Protein AF-A0A349A2S7-F1 (afdb_monomer)

Structure (mmCIF, N/CA/C/O backbone):
data_AF-A0A349A2S7-F1
#
_entry.id   AF-A0A349A2S7-F1
#
loop_
_atom_site.group_PDB
_atom_site.id
_atom_site.type_symbol
_atom_site.label_atom_id
_atom_site.label_alt_id
_atom_site.label_comp_id
_atom_site.label_asym_id
_atom_site.label_entity_id
_atom_site.label_seq_id
_atom_site.pdbx_PDB_ins_code
_atom_site.Cartn_x
_atom_site.Cartn_y
_atom_site.Cartn_z
_atom_site.occupancy
_atom_site.B_iso_or_equiv
_atom_site.auth_seq_id
_atom_site.auth_comp_id
_atom_site.auth_asym_id
_atom_site.auth_atom_id
_atom_site.pdbx_PDB_model_num
ATOM 1 N N . MET A 1 1 ? 12.402 12.785 -23.328 1.00 80.06 1 MET A N 1
ATOM 2 C CA . MET A 1 1 ? 13.582 12.104 -22.756 1.00 80.06 1 MET A CA 1
ATOM 3 C C . MET A 1 1 ? 13.090 11.331 -21.548 1.00 80.06 1 MET A C 1
ATOM 5 O O . MET A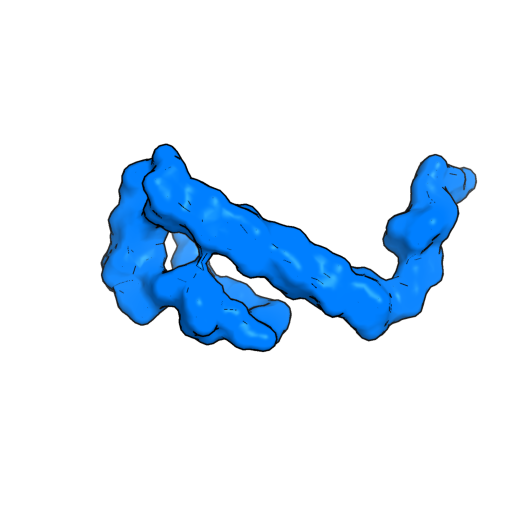 1 1 ? 12.314 11.906 -20.795 1.00 80.06 1 MET A O 1
ATOM 9 N N . ILE A 1 2 ? 13.461 10.059 -21.423 1.00 87.00 2 ILE A N 1
ATOM 10 C CA . ILE A 1 2 ? 13.139 9.224 -20.256 1.00 87.00 2 ILE A CA 1
ATOM 11 C C . ILE A 1 2 ? 14.100 9.614 -19.124 1.00 87.00 2 ILE A C 1
ATOM 13 O O . ILE A 1 2 ? 15.299 9.727 -19.376 1.00 87.00 2 ILE A O 1
ATOM 17 N N . TYR A 1 3 ? 13.585 9.887 -17.921 1.00 91.88 3 TYR A N 1
ATOM 18 C CA . TYR A 1 3 ? 14.395 10.346 -16.781 1.00 91.88 3 TYR A CA 1
ATOM 19 C C . TYR A 1 3 ? 14.980 9.166 -15.991 1.00 91.88 3 TYR A C 1
ATOM 21 O O . TYR A 1 3 ? 16.117 9.218 -15.528 1.00 91.88 3 TYR A O 1
ATOM 29 N N . ASN A 1 4 ? 14.215 8.085 -15.876 1.00 90.50 4 ASN A N 1
ATOM 30 C CA . ASN A 1 4 ? 14.563 6.849 -15.203 1.00 90.50 4 ASN A CA 1
ATOM 31 C C . ASN A 1 4 ? 14.168 5.652 -16.076 1.00 90.50 4 ASN A C 1
ATOM 33 O O . ASN A 1 4 ? 13.056 5.130 -15.995 1.00 90.50 4 ASN A O 1
ATOM 37 N N . GLU A 1 5 ? 15.104 5.224 -16.920 1.00 90.12 5 GLU A N 1
ATOM 38 C CA . GLU A 1 5 ? 14.899 4.140 -17.883 1.00 90.12 5 GLU A CA 1
ATOM 39 C C . GLU A 1 5 ? 14.471 2.832 -17.218 1.00 90.12 5 GLU A C 1
ATOM 41 O O . GLU A 1 5 ? 13.559 2.170 -17.710 1.00 90.12 5 GLU A O 1
ATOM 46 N N . GLU A 1 6 ? 15.047 2.513 -16.059 1.00 89.62 6 GLU A N 1
ATOM 47 C CA . GLU A 1 6 ? 14.753 1.289 -15.318 1.00 89.62 6 GLU A CA 1
ATOM 48 C C . GLU A 1 6 ? 13.276 1.178 -14.931 1.00 89.62 6 GLU A C 1
ATOM 50 O O . GLU A 1 6 ? 12.698 0.117 -15.131 1.00 89.62 6 GLU A O 1
ATOM 55 N N . PHE A 1 7 ? 12.649 2.237 -14.401 1.00 91.44 7 PHE A N 1
ATOM 56 C CA . PHE A 1 7 ? 11.251 2.177 -13.947 1.00 91.44 7 PHE A CA 1
ATOM 57 C C . PHE A 1 7 ? 10.236 2.611 -15.006 1.00 91.44 7 PHE A C 1
ATOM 59 O O . PHE A 1 7 ? 9.106 2.123 -14.995 1.00 91.44 7 PHE A O 1
ATOM 66 N N . GLU A 1 8 ? 10.610 3.519 -15.908 1.00 92.94 8 GLU A N 1
ATOM 67 C CA . GLU A 1 8 ? 9.700 4.054 -16.929 1.00 92.94 8 GLU A CA 1
ATOM 68 C C . GLU A 1 8 ? 9.481 3.083 -18.097 1.00 92.94 8 GLU A C 1
ATOM 70 O O . GLU A 1 8 ? 8.495 3.221 -18.819 1.00 92.94 8 GLU A O 1
ATOM 75 N N . THR A 1 9 ? 10.358 2.086 -18.271 1.00 94.56 9 THR A N 1
ATOM 76 C CA . THR A 1 9 ? 10.274 1.103 -19.369 1.00 94.56 9 THR A CA 1
ATOM 77 C C . THR A 1 9 ? 9.935 -0.319 -18.916 1.00 94.56 9 THR A C 1
ATOM 79 O O . THR A 1 9 ? 9.946 -1.243 -19.732 1.00 94.56 9 THR A O 1
ATOM 82 N N . LEU A 1 10 ? 9.598 -0.519 -17.634 1.00 95.69 10 LEU A N 1
ATOM 83 C CA . LEU A 1 10 ? 9.288 -1.852 -17.110 1.00 95.69 10 LEU A CA 1
ATOM 84 C C . LEU A 1 10 ? 8.149 -2.530 -17.886 1.00 95.69 10 LEU A C 1
ATOM 86 O O . LEU A 1 10 ? 7.116 -1.901 -18.147 1.00 95.69 10 LEU A O 1
ATOM 90 N N . PRO A 1 11 ? 8.264 -3.846 -18.153 1.00 97.12 11 PRO A N 1
ATOM 91 C CA . PRO A 1 11 ? 7.124 -4.645 -18.574 1.00 97.12 11 PRO A CA 1
ATOM 92 C C . PRO A 1 11 ? 5.971 -4.512 -17.574 1.00 97.12 11 PRO A C 1
ATOM 94 O O . PRO A 1 11 ? 6.190 -4.449 -16.360 1.00 97.12 11 PRO A O 1
ATOM 97 N N . ARG A 1 12 ? 4.731 -4.515 -18.080 1.00 96.19 12 ARG A N 1
ATOM 98 C CA . ARG A 1 12 ? 3.520 -4.293 -17.271 1.00 96.19 12 ARG A CA 1
ATOM 99 C C . ARG A 1 12 ? 3.451 -5.207 -16.046 1.00 96.19 12 ARG A C 1
ATOM 101 O O . ARG A 1 12 ? 3.222 -4.719 -14.947 1.00 96.19 12 ARG A O 1
ATOM 108 N N . GLU A 1 13 ? 3.711 -6.496 -16.231 1.00 96.38 13 GLU A N 1
ATOM 109 C CA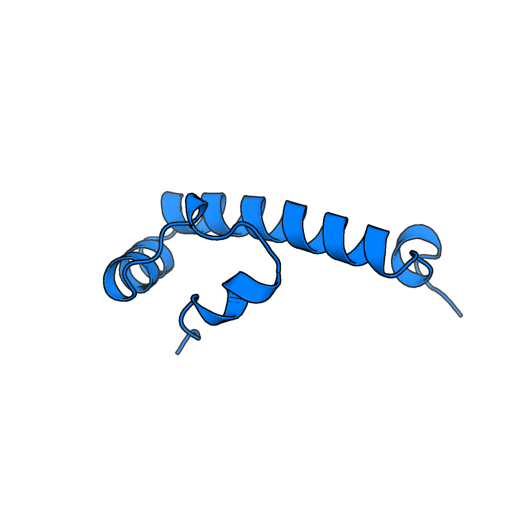 . GLU A 1 13 ? 3.657 -7.503 -15.164 1.00 96.38 13 GLU A CA 1
ATO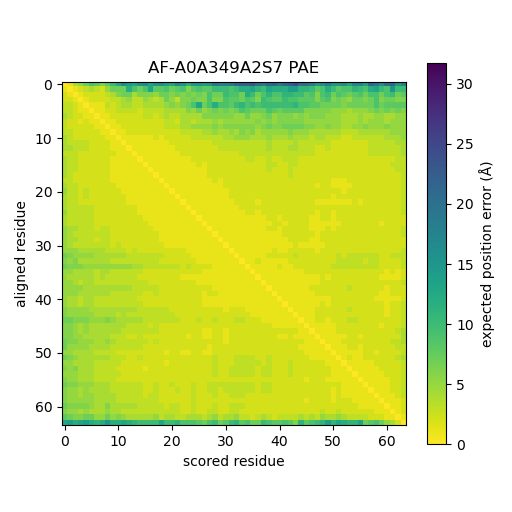M 110 C C . GLU A 1 13 ? 4.683 -7.232 -14.052 1.00 96.38 13 GLU A C 1
ATOM 112 O O . GLU A 1 13 ? 4.386 -7.358 -12.864 1.00 96.38 13 GLU A O 1
ATOM 117 N N . VAL A 1 14 ? 5.889 -6.789 -14.425 1.00 96.94 14 VAL A N 1
ATOM 118 C CA . VAL A 1 14 ? 6.954 -6.450 -13.469 1.00 96.94 14 VAL A CA 1
ATOM 119 C C . VAL A 1 14 ? 6.588 -5.187 -12.691 1.00 96.94 14 VAL A C 1
ATOM 121 O O . VAL A 1 14 ? 6.784 -5.124 -11.474 1.00 96.94 14 VAL A O 1
ATOM 124 N N . LEU A 1 15 ? 6.012 -4.193 -13.373 1.00 96.62 15 LEU A N 1
ATOM 125 C CA . LEU A 1 15 ? 5.530 -2.969 -12.741 1.00 96.62 15 LEU A CA 1
ATOM 126 C C . LEU A 1 15 ? 4.412 -3.261 -11.731 1.00 96.62 15 LEU A C 1
ATOM 128 O O . LEU A 1 15 ? 4.446 -2.736 -10.620 1.00 96.62 15 LEU A O 1
ATOM 132 N N . GLU A 1 16 ? 3.457 -4.118 -12.083 1.00 96.88 16 GLU A N 1
ATOM 133 C CA . GLU A 1 16 ? 2.352 -4.513 -11.204 1.00 96.88 16 GLU A CA 1
ATOM 134 C C . GLU A 1 16 ? 2.841 -5.285 -9.972 1.00 96.88 16 GLU A C 1
ATOM 136 O O . GLU A 1 16 ? 2.441 -4.972 -8.847 1.00 96.88 16 GLU A O 1
ATOM 141 N N . ALA A 1 17 ? 3.778 -6.222 -10.140 1.00 96.62 17 ALA A N 1
ATOM 142 C CA . ALA A 1 17 ? 4.404 -6.920 -9.017 1.00 96.62 17 ALA A CA 1
ATOM 143 C C . ALA A 1 17 ? 5.140 -5.949 -8.073 1.00 96.62 17 ALA A C 1
ATOM 145 O O . ALA A 1 17 ? 5.030 -6.051 -6.845 1.00 96.62 17 ALA A O 1
ATOM 146 N N . LEU A 1 18 ? 5.857 -4.966 -8.632 1.00 96.81 18 LEU A N 1
ATOM 147 C CA . LEU A 1 18 ? 6.535 -3.930 -7.853 1.00 96.81 18 LEU A CA 1
ATOM 148 C C . LEU A 1 18 ? 5.539 -3.032 -7.107 1.00 96.81 18 LEU A C 1
ATOM 150 O O . LEU A 1 18 ? 5.742 -2.740 -5.924 1.00 96.81 18 LEU A O 1
ATOM 154 N N . GLN A 1 19 ? 4.467 -2.605 -7.776 1.00 97.38 19 GLN A N 1
ATOM 155 C CA . GLN A 1 19 ? 3.391 -1.817 -7.177 1.00 97.38 19 GLN A CA 1
ATOM 156 C C . GLN A 1 19 ? 2.737 -2.574 -6.023 1.00 97.38 19 GLN A C 1
ATOM 158 O O . GLN A 1 19 ? 2.599 -2.011 -4.939 1.00 97.38 19 GLN A O 1
ATOM 163 N N . PHE A 1 20 ? 2.415 -3.855 -6.211 1.00 97.94 20 PHE A N 1
ATOM 164 C CA . PHE A 1 20 ? 1.802 -4.684 -5.178 1.00 97.94 20 PHE A CA 1
ATOM 165 C C . PHE A 1 20 ? 2.712 -4.849 -3.955 1.00 97.94 20 PHE A C 1
ATOM 167 O O . PHE A 1 20 ? 2.285 -4.626 -2.820 1.00 97.94 20 PHE A O 1
ATOM 174 N N . LYS A 1 21 ? 4.000 -5.145 -4.175 1.00 97.31 21 LYS A N 1
ATOM 175 C CA . LYS A 1 21 ? 4.992 -5.244 -3.094 1.00 97.31 21 LYS A CA 1
ATOM 176 C C . LYS A 1 21 ? 5.076 -3.951 -2.281 1.00 97.31 21 LYS A C 1
ATOM 178 O O . LYS A 1 21 ? 5.072 -3.989 -1.050 1.00 97.31 21 LYS A O 1
ATOM 183 N N . ARG A 1 22 ? 5.152 -2.800 -2.956 1.00 97.69 22 ARG A N 1
ATOM 184 C CA . ARG A 1 22 ? 5.220 -1.486 -2.295 1.00 97.69 22 ARG A CA 1
ATOM 185 C C . ARG A 1 22 ? 3.915 -1.148 -1.577 1.00 97.69 22 ARG A C 1
ATOM 187 O O . ARG A 1 22 ? 3.964 -0.638 -0.460 1.00 97.69 22 ARG A O 1
ATOM 194 N N . LEU A 1 23 ? 2.770 -1.473 -2.174 1.00 97.81 23 LEU A N 1
ATOM 195 C CA . LEU A 1 23 ? 1.460 -1.294 -1.557 1.00 97.81 23 LEU A CA 1
ATOM 196 C C . LEU A 1 23 ? 1.379 -2.048 -0.226 1.00 97.81 23 LEU A C 1
ATOM 198 O O . LEU A 1 23 ? 1.073 -1.429 0.788 1.00 97.81 23 LEU A O 1
ATOM 202 N N . GLN A 1 24 ? 1.719 -3.340 -0.195 1.00 97.50 24 GLN A N 1
ATOM 203 C CA . GLN A 1 24 ? 1.696 -4.121 1.047 1.00 97.50 24 GLN A CA 1
ATOM 204 C C . GLN A 1 24 ? 2.581 -3.510 2.141 1.00 97.50 24 GLN A C 1
ATOM 206 O O . GLN A 1 24 ? 2.146 -3.377 3.284 1.00 97.50 24 GLN A O 1
ATOM 211 N N . GLN A 1 25 ? 3.796 -3.075 1.796 1.00 98.19 25 GLN A N 1
ATOM 212 C CA . GLN A 1 25 ? 4.694 -2.414 2.749 1.00 98.19 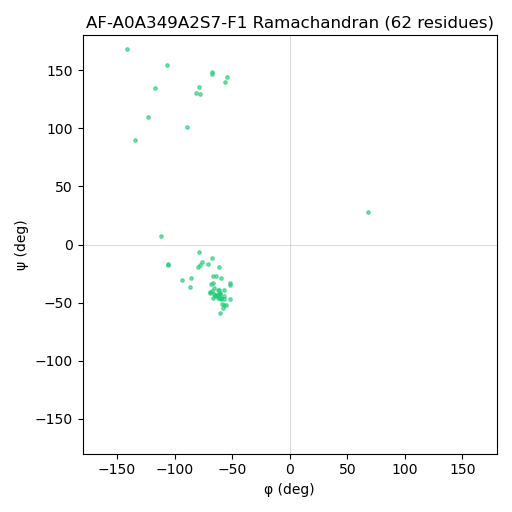25 GLN A CA 1
ATOM 213 C C . GLN A 1 25 ? 4.083 -1.130 3.324 1.00 98.19 25 GLN A C 1
ATOM 215 O O . GLN A 1 25 ? 4.167 -0.885 4.530 1.00 98.19 25 GLN A O 1
ATOM 220 N N . VAL A 1 26 ? 3.450 -0.316 2.476 1.00 98.06 26 VAL A N 1
ATOM 221 C CA . VAL A 1 26 ? 2.789 0.922 2.904 1.00 98.06 26 VAL A CA 1
ATOM 222 C C . VAL A 1 26 ? 1.589 0.617 3.792 1.00 98.06 26 VAL A C 1
ATOM 224 O O . VAL A 1 26 ? 1.482 1.229 4.852 1.00 98.06 26 VAL A O 1
ATOM 227 N N . LEU A 1 27 ? 0.733 -0.335 3.413 1.00 97.75 27 LEU A N 1
ATOM 228 C CA . LEU A 1 27 ? -0.451 -0.714 4.187 1.00 97.75 27 LEU A CA 1
ATOM 229 C C . LEU A 1 27 ? -0.082 -1.222 5.579 1.00 97.75 27 LEU A C 1
ATOM 231 O O . LEU A 1 27 ? -0.659 -0.764 6.562 1.00 97.75 27 LEU A O 1
ATOM 235 N N . GLN A 1 28 ? 0.917 -2.103 5.676 1.00 98.12 28 GLN A N 1
ATOM 236 C CA . GLN A 1 28 ? 1.426 -2.571 6.966 1.00 98.12 28 GLN A CA 1
ATOM 237 C C . GLN A 1 28 ? 1.931 -1.393 7.799 1.00 98.12 28 GLN A C 1
ATOM 239 O O . GLN A 1 28 ? 1.502 -1.197 8.934 1.00 98.12 28 GLN A O 1
ATOM 244 N N . ARG A 1 29 ? 2.793 -0.549 7.221 1.00 98.44 29 ARG A N 1
ATOM 245 C CA . ARG A 1 29 ? 3.350 0.602 7.935 1.00 98.44 29 ARG A CA 1
ATOM 246 C C . ARG A 1 29 ? 2.252 1.528 8.451 1.00 98.44 29 ARG A C 1
ATOM 248 O O . ARG A 1 29 ? 2.229 1.814 9.641 1.00 98.44 29 ARG A O 1
ATOM 255 N N . VAL A 1 30 ? 1.353 1.995 7.584 1.00 98.00 30 VAL A N 1
ATOM 256 C CA . VAL A 1 30 ? 0.356 3.008 7.960 1.00 98.00 30 VAL A CA 1
ATOM 257 C C . VAL A 1 30 ? -0.679 2.476 8.943 1.00 98.00 30 VAL A C 1
ATOM 259 O O . VAL A 1 30 ? -1.096 3.214 9.830 1.00 98.00 30 VAL A O 1
ATOM 262 N N . TYR A 1 31 ? -1.042 1.197 8.847 1.00 98.00 31 TYR A N 1
ATOM 263 C CA . TYR A 1 31 ? -1.961 0.572 9.789 1.00 98.00 31 TYR A CA 1
ATOM 264 C C . TYR A 1 31 ? -1.366 0.497 11.205 1.00 98.00 31 TYR A C 1
ATOM 266 O O . TYR A 1 31 ? -2.073 0.728 12.185 1.00 98.00 31 TYR A O 1
ATOM 274 N N . HIS A 1 32 ? -0.059 0.235 11.331 1.00 98.00 32 HIS A N 1
ATOM 275 C CA . HIS A 1 32 ? 0.601 0.124 12.638 1.00 98.00 32 HIS A CA 1
ATOM 276 C C . HIS A 1 32 ? 1.073 1.464 13.212 1.00 98.00 32 HIS A C 1
ATOM 278 O O . HIS A 1 32 ? 1.130 1.606 14.432 1.00 98.00 32 HIS A O 1
ATOM 284 N N . THR A 1 33 ? 1.407 2.452 12.375 1.00 98.38 33 THR A N 1
ATOM 285 C CA . THR A 1 33 ? 2.008 3.715 12.845 1.00 98.38 33 THR A CA 1
ATOM 286 C C . THR A 1 33 ? 1.066 4.913 12.827 1.00 98.38 33 THR A C 1
ATOM 288 O O . THR A 1 33 ? 1.345 5.907 13.496 1.00 98.38 33 THR A O 1
ATOM 291 N N . VAL A 1 34 ? -0.053 4.852 12.096 1.00 98.19 34 VAL A N 1
ATOM 292 C CA . VAL A 1 34 ? -0.959 5.994 11.925 1.00 98.19 34 VAL A CA 1
ATOM 293 C C . VAL A 1 34 ? -2.366 5.636 12.387 1.00 98.19 34 VAL A C 1
ATOM 295 O O . VAL A 1 34 ? -3.110 4.911 11.728 1.00 98.19 34 VAL A O 1
ATOM 298 N N . GLY A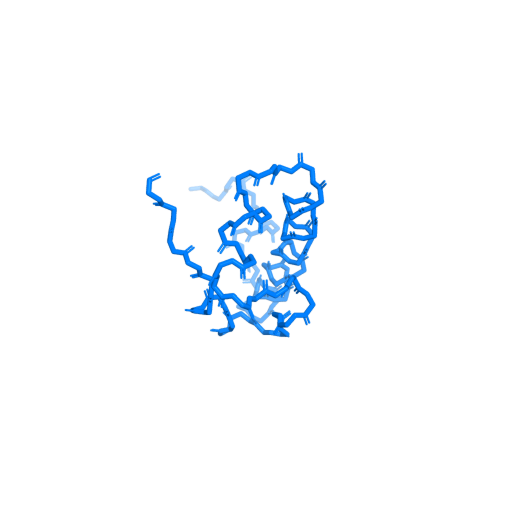 1 35 ? -2.776 6.228 13.512 1.00 97.69 35 GLY A N 1
ATOM 299 C CA . GLY A 1 35 ? -4.080 5.955 14.120 1.00 97.69 35 GLY A CA 1
ATOM 300 C C . GLY A 1 35 ? -5.278 6.269 13.217 1.00 97.69 35 GLY A C 1
ATOM 301 O O . GLY A 1 35 ? -6.305 5.612 13.344 1.00 97.69 35 GLY A O 1
ATOM 302 N N . PHE A 1 36 ? -5.154 7.233 12.295 1.00 97.56 36 PHE A N 1
ATOM 303 C CA . PHE A 1 36 ? -6.183 7.501 11.286 1.00 97.56 36 PHE A CA 1
ATOM 304 C C . PHE A 1 36 ? -6.427 6.271 10.401 1.00 97.56 36 PHE A C 1
ATOM 306 O O . PHE A 1 36 ? -7.526 5.730 10.429 1.00 97.56 36 PHE A O 1
ATOM 313 N N . TYR A 1 37 ? -5.397 5.768 9.708 1.00 97.94 37 TYR A N 1
ATOM 314 C CA . TYR A 1 37 ? -5.533 4.613 8.812 1.00 97.94 37 TYR A CA 1
ATOM 315 C C . TYR A 1 37 ? -5.972 3.352 9.545 1.00 97.94 37 TYR A C 1
ATOM 317 O O . TYR A 1 37 ? -6.825 2.633 9.036 1.00 97.94 37 TYR A O 1
ATOM 325 N N . ARG A 1 38 ? -5.464 3.116 10.762 1.00 97.81 38 ARG A N 1
ATOM 326 C CA . ARG A 1 38 ? -5.936 2.003 11.592 1.00 97.81 38 ARG A CA 1
ATOM 327 C C . ARG A 1 38 ? -7.448 2.059 11.806 1.00 97.81 38 ARG A C 1
ATOM 329 O O . ARG A 1 38 ? -8.131 1.085 11.522 1.00 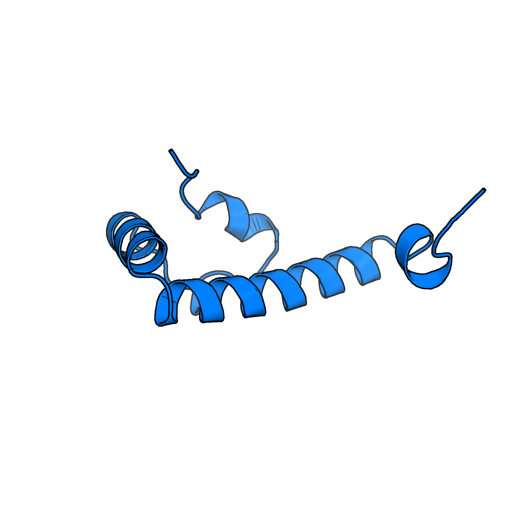97.81 38 ARG A O 1
ATOM 336 N N . ARG A 1 39 ? -7.977 3.204 12.254 1.00 97.56 39 ARG A N 1
ATOM 337 C CA . ARG A 1 39 ? -9.420 3.373 12.496 1.00 97.56 39 ARG A CA 1
ATOM 338 C C . ARG A 1 39 ? -10.239 3.242 11.216 1.00 97.56 39 ARG A C 1
ATOM 340 O O . ARG A 1 39 ? -11.272 2.587 11.240 1.00 97.56 39 ARG A O 1
ATOM 347 N N . THR A 1 40 ? -9.788 3.842 10.118 1.00 97.50 40 THR A N 1
ATOM 348 C CA . THR A 1 40 ? -10.510 3.798 8.840 1.00 97.50 40 THR A CA 1
ATOM 349 C C . THR A 1 40 ? -10.552 2.374 8.276 1.00 97.50 40 THR A C 1
ATOM 351 O O . THR A 1 40 ? -11.601 1.925 7.8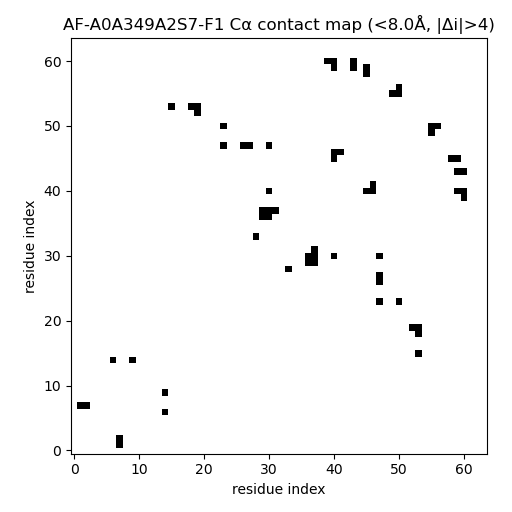24 1.00 97.50 40 THR A O 1
ATOM 354 N N . PHE A 1 41 ? -9.442 1.634 8.347 1.00 97.19 41 PHE A N 1
ATOM 355 C CA . PHE A 1 41 ? -9.377 0.245 7.883 1.00 97.19 41 PHE A CA 1
ATOM 356 C C . PHE A 1 41 ? -10.189 -0.689 8.788 1.00 97.19 41 PHE A C 1
ATOM 358 O O . PHE A 1 41 ? -10.949 -1.514 8.286 1.00 97.19 41 PHE A O 1
ATOM 365 N N . ASP A 1 42 ? -10.110 -0.499 10.109 1.00 96.94 42 ASP A N 1
ATOM 366 C CA . ASP A 1 42 ? -10.909 -1.248 11.083 1.00 96.94 42 ASP A CA 1
ATOM 367 C C . ASP A 1 42 ? -12.413 -1.022 10.879 1.00 96.94 42 ASP A C 1
ATOM 369 O O . ASP A 1 42 ? -13.180 -1.982 10.896 1.00 96.94 42 ASP A O 1
ATOM 373 N N . ALA A 1 43 ? -12.835 0.220 10.621 1.00 96.88 43 ALA A N 1
ATOM 374 C CA . ALA A 1 43 ? -14.229 0.556 10.333 1.00 96.88 43 ALA A CA 1
ATOM 375 C C . ALA A 1 43 ? -14.724 -0.044 9.006 1.00 96.88 43 ALA A C 1
ATOM 377 O O . ALA A 1 43 ? -15.886 -0.428 8.905 1.00 96.88 43 ALA A O 1
ATOM 378 N N 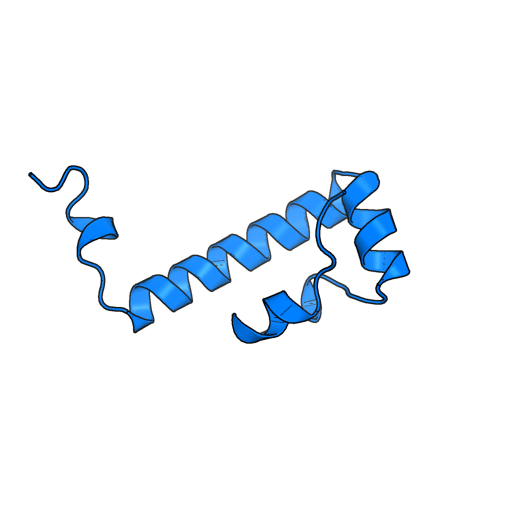. ALA A 1 44 ? -13.844 -0.158 8.006 1.00 95.88 44 ALA A N 1
ATOM 379 C CA . ALA A 1 44 ? -14.131 -0.837 6.744 1.00 95.88 44 ALA A CA 1
ATOM 380 C C . ALA A 1 44 ? -14.040 -2.375 6.843 1.00 95.88 44 ALA A C 1
ATOM 382 O O . ALA A 1 44 ? -14.358 -3.067 5.879 1.00 95.88 44 ALA A O 1
ATOM 383 N N . GLY A 1 45 ? -13.601 -2.923 7.984 1.00 97.06 45 GLY A N 1
ATOM 384 C CA . GLY A 1 45 ? -13.436 -4.364 8.179 1.00 97.06 45 GLY A CA 1
ATOM 385 C C . GLY A 1 45 ? -12.315 -4.981 7.336 1.00 97.06 45 GLY A C 1
ATOM 386 O O . GLY A 1 45 ? -12.398 -6.156 6.988 1.00 97.06 45 GLY A O 1
ATOM 387 N N . VAL A 1 46 ? -11.282 -4.205 6.992 1.00 96.94 46 VAL A N 1
ATOM 388 C CA . VAL A 1 46 ? -10.157 -4.649 6.154 1.00 96.94 46 VAL A CA 1
ATOM 389 C C . VAL A 1 46 ? -8.855 -4.583 6.944 1.00 96.94 46 VAL A C 1
ATOM 391 O O . VAL A 1 46 ? -8.557 -3.587 7.601 1.00 96.94 46 VAL A O 1
ATOM 394 N N . LYS A 1 47 ? -8.041 -5.634 6.860 1.00 96.38 47 LYS A N 1
ATOM 395 C CA . LYS A 1 47 ? -6.663 -5.669 7.360 1.00 96.38 47 LYS A CA 1
ATOM 396 C C . LYS A 1 47 ? -5.670 -5.631 6.198 1.00 96.38 47 LYS A C 1
ATOM 398 O O . LYS A 1 47 ? -5.989 -6.098 5.107 1.00 96.38 47 LYS A O 1
ATOM 403 N N . PRO A 1 48 ? -4.435 -5.140 6.415 1.00 96.44 48 PRO A N 1
ATOM 404 C CA . PRO A 1 48 ? -3.394 -5.176 5.385 1.00 96.44 48 PRO A CA 1
ATOM 405 C C . PRO A 1 48 ? -3.174 -6.571 4.776 1.00 96.44 48 PRO A C 1
ATOM 407 O O . PRO A 1 48 ? -2.936 -6.686 3.575 1.00 96.44 48 PRO A O 1
ATOM 410 N N . ASP A 1 49 ? -3.308 -7.626 5.584 1.00 96.00 49 ASP A N 1
ATOM 411 C CA . ASP A 1 49 ? -3.144 -9.012 5.138 1.00 96.00 49 ASP A CA 1
ATOM 412 C C . ASP A 1 49 ? -4.276 -9.504 4.228 1.00 96.00 49 ASP A C 1
ATOM 414 O O . ASP A 1 49 ? -4.078 -10.489 3.519 1.00 96.00 49 ASP A O 1
ATOM 418 N N . ASP A 1 50 ? -5.425 -8.828 4.193 1.00 96.00 50 ASP A N 1
ATOM 419 C CA . ASP A 1 50 ? -6.545 -9.187 3.317 1.00 96.00 50 ASP A CA 1
ATOM 420 C C . ASP A 1 50 ? -6.307 -8.781 1.856 1.00 96.00 50 ASP A C 1
ATOM 422 O O . ASP A 1 50 ? -7.014 -9.251 0.966 1.00 96.00 50 ASP A O 1
ATOM 426 N N . ILE A 1 51 ? -5.321 -7.914 1.603 1.00 97.12 51 ILE A N 1
ATOM 427 C CA . ILE A 1 51 ? -4.968 -7.413 0.273 1.00 97.12 51 ILE A CA 1
ATOM 428 C C . ILE A 1 51 ? -3.945 -8.369 -0.348 1.00 97.12 51 ILE A C 1
ATOM 430 O O . ILE A 1 51 ? -2.762 -8.338 0.003 1.00 97.12 51 ILE A O 1
ATOM 434 N N . LYS A 1 52 ? -4.396 -9.246 -1.253 1.00 96.25 52 LYS A N 1
ATOM 435 C CA . LYS A 1 52 ? -3.570 -10.295 -1.884 1.00 96.25 52 LYS A CA 1
ATOM 436 C C . LYS A 1 52 ? -3.213 -9.992 -3.336 1.00 96.25 52 LYS A C 1
ATOM 438 O O . LYS A 1 52 ? -2.291 -10.596 -3.874 1.00 96.25 52 LYS A O 1
ATOM 443 N N . THR A 1 53 ? -3.924 -9.057 -3.952 1.00 96.44 53 THR A N 1
ATOM 444 C CA . THR A 1 53 ? -3.749 -8.638 -5.343 1.00 96.44 53 THR A CA 1
ATOM 445 C C . THR A 1 53 ? -3.930 -7.125 -5.480 1.00 96.44 53 THR A C 1
ATOM 447 O O . THR A 1 53 ? -4.432 -6.463 -4.572 1.00 96.44 53 THR A O 1
ATOM 450 N N . LEU A 1 54 ? -3.562 -6.555 -6.633 1.00 96.00 54 LEU A N 1
ATOM 451 C CA . LEU A 1 54 ? -3.871 -5.150 -6.932 1.00 96.00 54 LEU A CA 1
ATOM 452 C C . LEU A 1 54 ? -5.383 -4.887 -7.038 1.00 96.00 54 LEU A C 1
ATOM 454 O O . LEU A 1 54 ? -5.821 -3.783 -6.743 1.00 96.00 54 LEU A O 1
ATOM 458 N N . ALA A 1 55 ? -6.201 -5.880 -7.401 1.00 95.94 55 ALA A N 1
ATOM 459 C CA . ALA A 1 55 ? -7.654 -5.708 -7.487 1.00 95.94 55 ALA A CA 1
ATOM 460 C C . ALA A 1 55 ? -8.304 -5.456 -6.109 1.00 95.94 55 ALA A C 1
ATOM 462 O O . ALA A 1 55 ? -9.315 -4.752 -6.008 1.00 95.94 55 ALA A O 1
ATOM 463 N N . ASP A 1 56 ? -7.682 -5.958 -5.038 1.00 96.50 56 ASP A N 1
ATOM 464 C CA . ASP A 1 56 ? -8.149 -5.775 -3.661 1.00 96.50 56 ASP A CA 1
ATOM 465 C C . ASP A 1 56 ? -8.040 -4.321 -3.172 1.00 96.50 56 ASP A C 1
ATOM 467 O O . ASP A 1 56 ? -8.643 -3.983 -2.155 1.00 96.50 56 ASP A O 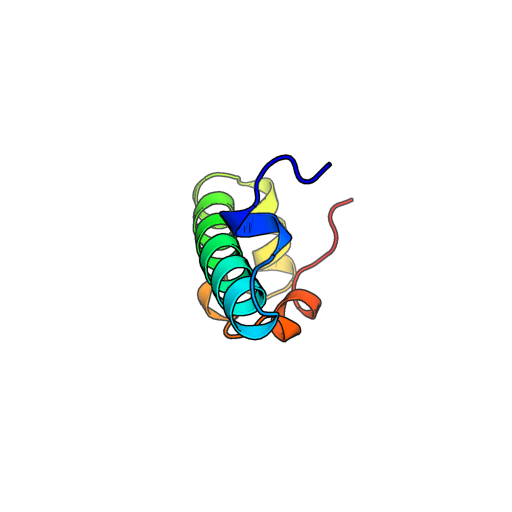1
ATOM 471 N N . LEU A 1 57 ? -7.344 -3.431 -3.900 1.00 93.88 57 LEU A N 1
ATOM 472 C CA . LEU A 1 57 ? -7.328 -1.985 -3.621 1.00 93.88 57 LEU A CA 1
ATOM 473 C C . LEU A 1 57 ? -8.740 -1.402 -3.502 1.00 93.88 57 LEU A C 1
ATOM 475 O O . LEU A 1 57 ? -8.960 -0.510 -2.691 1.00 93.88 57 LEU A O 1
ATOM 479 N N . SER A 1 58 ? -9.694 -1.938 -4.265 1.00 95.00 58 SER A N 1
ATOM 480 C CA . SER A 1 58 ? -11.107 -1.536 -4.227 1.00 95.00 58 SER A CA 1
ATOM 481 C C . SER A 1 58 ? -11.790 -1.763 -2.872 1.00 95.00 58 SER A C 1
ATOM 483 O O . SER A 1 58 ? -12.820 -1.151 -2.598 1.00 95.00 58 SER A O 1
ATOM 485 N N . ARG A 1 59 ? -11.224 -2.620 -2.011 1.00 94.69 59 ARG A N 1
ATOM 486 C CA . ARG A 1 59 ? -11.717 -2.879 -0.650 1.00 94.69 59 ARG A CA 1
ATOM 487 C C . ARG A 1 59 ? -11.284 -1.796 0.337 1.00 94.69 59 ARG A C 1
ATOM 489 O O . ARG A 1 59 ? -11.865 -1.694 1.414 1.00 94.69 59 ARG A O 1
ATOM 496 N N . LEU A 1 60 ? -10.250 -1.019 0.008 1.00 95.50 60 LEU A N 1
ATOM 497 C CA . LEU A 1 60 ? -9.764 0.051 0.868 1.00 95.50 60 LEU A CA 1
ATOM 498 C C . LEU A 1 60 ? -10.675 1.280 0.735 1.00 95.50 60 LEU A C 1
ATOM 500 O O . LEU A 1 60 ? -11.022 1.672 -0.380 1.00 95.50 60 LEU A O 1
ATOM 504 N N . PRO A 1 61 ? -11.046 1.924 1.852 1.00 95.44 61 PRO A N 1
ATOM 505 C CA . PRO A 1 61 ? -11.827 3.151 1.807 1.00 95.44 61 PRO A CA 1
ATOM 506 C C . PRO A 1 61 ? -11.006 4.302 1.212 1.00 95.44 61 PRO A C 1
ATOM 508 O O . PRO A 1 61 ? -9.798 4.404 1.442 1.00 95.44 61 PRO A O 1
ATOM 511 N N . PHE A 1 62 ? -11.676 5.208 0.497 1.00 95.81 62 PHE A N 1
ATOM 512 C CA . PHE A 1 62 ? -11.074 6.482 0.109 1.00 95.81 62 PHE A CA 1
ATOM 513 C C . PHE A 1 62 ? -10.843 7.368 1.338 1.00 95.81 62 PHE A C 1
ATOM 515 O O . PHE A 1 62 ? -11.599 7.332 2.310 1.00 95.81 62 PHE A O 1
ATOM 522 N N . THR A 1 63 ? -9.796 8.184 1.280 1.00 93.31 63 THR A N 1
ATOM 523 C CA . THR A 1 63 ? -9.495 9.175 2.314 1.00 93.31 63 THR A CA 1
ATOM 524 C C . THR A 1 63 ? -10.352 10.424 2.095 1.00 93.31 63 THR A C 1
ATOM 526 O O . THR A 1 63 ? -10.399 10.937 0.977 1.00 93.31 63 THR A O 1
ATOM 529 N N . SER A 1 64 ? -11.016 10.897 3.151 1.00 81.12 64 SER A N 1
ATOM 530 C CA . SER A 1 64 ? -11.734 12.182 3.210 1.00 81.12 64 SER A CA 1
ATOM 531 C C . SER A 1 64 ? -10.817 13.353 3.534 1.00 81.12 64 SER A C 1
ATOM 533 O O . SER A 1 64 ? -9.907 13.127 4.366 1.00 81.12 64 SER A O 1
#

Radius of gyration: 14.27 Å; Cα contacts (8 Å, |Δi|>4): 33; chains: 1; bounding box: 29×22×37 Å

Secondary structure (DSSP, 8-state):
--S-HHHHT--HHHHHHHHHHHHHHHHHHHHHH-HHHHHHHHHTT--GGG--SGGGGGGSPPP-

Nearest PDB structures (foldseek):
  2y27-assembly1_A  TM=9.903E-01  e=1.770E-04  Burkholderia cenocepacia J2315
  2y4n-assembly1_A  TM=9.323E-01  e=2.491E-04  Burkholderia cenocepacia J2315
  2y4n-assembly1_B  TM=9.521E-01  e=3.506E-04  Burkholderia cenocepacia J2315
  2y4o-assembly1_B  TM=9.942E-01  e=1.121E-03  Burkholderia cenocepacia J2315
  6hdw-assembly1_A-2  TM=9.802E-01  e=1.982E-02  Aquincola tertiaricarbonis

Solvent-accessible surface area (backbone atoms only — not comparable to full-atom values): 4000 Å² total; per-residue (Å²): 134,82,92,48,63,78,75,77,65,49,57,69,69,60,47,50,53,51,49,43,55,52,48,51,56,49,43,50,48,40,45,75,74,32,71,66,52,32,52,54,30,58,74,66,73,50,56,59,84,73,53,83,52,74,77,44,55,77,69,55,80,82,88,131

Mean predicted aligned error: 2.97 Å

pLDDT: mean 95.61, std 3.55, range [80.06, 98.44]

Foldseek 3Di:
DDPDCVQVVDDPVVNQVVVLVVQLVVQVCCCVPPPVQVVQCVVLVHHSVNCPGPVCVVSHDDDD

Sequence (64 aa):
MIYNEEFETLPREVLEALQFKRLQQVLQRVYHTVGFYRRTFDAAGVKPDDIKTLADLSRLPFTS